Protein AF-A0A822G7X1-F1 (afdb_monomer_lite)

Structure (mmCIF, N/CA/C/O backbone):
data_AF-A0A822G7X1-F1
#
_entry.id   AF-A0A822G7X1-F1
#
loop_
_atom_site.group_PDB
_atom_site.id
_atom_site.type_symbol
_atom_site.label_atom_id
_atom_site.label_alt_id
_atom_site.label_comp_id
_atom_site.label_asym_id
_atom_site.label_entity_id
_atom_site.label_seq_id
_atom_site.pdbx_PDB_ins_code
_atom_site.Cartn_x
_atom_site.Cartn_y
_atom_site.Cartn_z
_atom_site.occupancy
_atom_site.B_iso_or_equiv
_atom_site.auth_seq_id
_atom_site.auth_comp_id
_atom_site.auth_asym_id
_atom_site.auth_atom_id
_atom_site.pdbx_PDB_model_num
ATOM 1 N N . ILE A 1 1 ? -17.607 19.062 -7.943 1.00 80.81 1 ILE A N 1
ATOM 2 C CA . ILE A 1 1 ? -16.569 18.485 -7.062 1.00 80.81 1 ILE A CA 1
ATOM 3 C C . ILE A 1 1 ? -15.278 18.465 -7.872 1.00 80.81 1 ILE A C 1
ATOM 5 O O . ILE A 1 1 ? -15.312 17.906 -8.967 1.00 80.81 1 ILE A O 1
ATOM 9 N N . PRO A 1 2 ? -14.227 19.183 -7.457 1.00 91.19 2 PRO A N 1
ATOM 10 C CA . PRO A 1 2 ? -12.943 19.213 -8.158 1.00 91.19 2 PRO A CA 1
ATOM 11 C C . PRO A 1 2 ? -12.249 17.839 -8.178 1.00 91.19 2 PRO A C 1
ATOM 13 O O . PRO A 1 2 ? -12.448 17.016 -7.293 1.00 91.19 2 PRO A O 1
ATOM 16 N N . LEU A 1 3 ? -11.418 17.587 -9.198 1.00 91.12 3 LEU A N 1
ATOM 17 C CA . LEU A 1 3 ? -10.687 16.319 -9.369 1.00 91.12 3 LEU A CA 1
ATOM 18 C C . LEU A 1 3 ? -9.734 16.030 -8.197 1.00 91.12 3 LEU A C 1
ATOM 20 O O . LEU A 1 3 ? -9.517 14.877 -7.834 1.00 91.12 3 LEU A O 1
ATOM 24 N N . GLN A 1 4 ? -9.196 17.08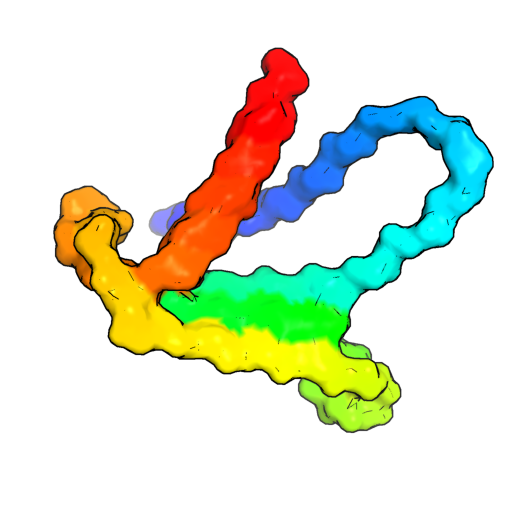8 -7.597 1.00 90.94 4 GLN A N 1
ATOM 25 C CA . GLN A 1 4 ? -8.275 17.039 -6.465 1.00 90.94 4 GLN A CA 1
ATOM 26 C C . GLN A 1 4 ? -8.912 16.429 -5.203 1.00 90.94 4 GLN A C 1
ATOM 28 O O . GLN A 1 4 ? -8.193 15.931 -4.339 1.00 90.94 4 GLN A O 1
ATOM 33 N N . ASP A 1 5 ? -10.247 16.388 -5.128 1.00 92.94 5 ASP A N 1
ATOM 34 C CA . ASP A 1 5 ? -10.971 15.708 -4.046 1.00 92.94 5 ASP A CA 1
ATOM 35 C C . ASP A 1 5 ? -10.968 14.175 -4.215 1.00 92.94 5 ASP A C 1
ATOM 37 O O . ASP A 1 5 ? -11.327 13.452 -3.290 1.00 92.94 5 ASP A O 1
ATOM 41 N N . PHE A 1 6 ? -10.553 13.667 -5.383 1.00 92.94 6 PHE A N 1
ATOM 42 C CA . PHE A 1 6 ? -10.509 12.235 -5.702 1.00 92.94 6 PHE A CA 1
ATOM 43 C C . PHE A 1 6 ? -9.086 11.701 -5.881 1.00 92.94 6 PHE A C 1
ATOM 45 O O . PHE A 1 6 ? -8.815 10.557 -5.520 1.00 92.94 6 PHE A O 1
ATOM 52 N N . ILE A 1 7 ? -8.176 12.497 -6.456 1.00 93.25 7 ILE A N 1
ATOM 53 C CA . ILE A 1 7 ? -6.806 12.063 -6.753 1.00 93.25 7 ILE A CA 1
ATOM 54 C C . ILE A 1 7 ? -5.792 13.182 -6.524 1.00 93.25 7 ILE A C 1
ATOM 56 O O . ILE A 1 7 ? -5.976 14.319 -6.954 1.00 93.25 7 ILE A O 1
ATOM 60 N N . ASN A 1 8 ? -4.686 12.826 -5.871 1.00 90.50 8 ASN A N 1
ATOM 61 C CA . ASN A 1 8 ? -3.566 13.715 -5.591 1.00 90.50 8 ASN A CA 1
ATOM 62 C C . ASN A 1 8 ? -2.250 13.019 -5.956 1.00 90.50 8 ASN A C 1
ATOM 64 O O . ASN A 1 8 ? -2.079 11.831 -5.684 1.00 90.50 8 ASN A O 1
ATOM 68 N N . PHE A 1 9 ? -1.321 13.766 -6.556 1.00 89.06 9 PHE A N 1
ATOM 69 C CA . PHE A 1 9 ? 0.002 13.276 -6.943 1.00 89.06 9 PHE A CA 1
ATOM 70 C C . PHE A 1 9 ? 1.066 13.912 -6.050 1.00 89.06 9 PHE A C 1
ATOM 72 O O . PHE A 1 9 ? 1.101 15.132 -5.895 1.00 89.06 9 PHE A O 1
ATOM 79 N N . PHE A 1 10 ? 1.944 13.086 -5.484 1.00 86.25 10 PHE A N 1
ATOM 80 C CA . PHE A 1 10 ? 3.007 13.513 -4.575 1.00 86.25 10 PHE A CA 1
ATOM 81 C C . PHE A 1 10 ? 4.363 12.985 -5.053 1.00 86.25 10 PHE A C 1
ATOM 83 O O . PHE A 1 10 ? 4.436 11.945 -5.704 1.00 86.25 10 PHE A O 1
ATOM 90 N N . GLY A 1 11 ? 5.436 13.692 -4.700 1.00 82.62 11 GLY A N 1
ATOM 91 C CA . GLY A 1 11 ? 6.818 13.263 -4.905 1.00 82.62 11 GLY A CA 1
ATOM 92 C C . GLY A 1 11 ? 7.624 13.445 -3.623 1.00 82.62 11 GLY A C 1
ATOM 93 O O . GLY A 1 11 ? 7.298 14.299 -2.799 1.00 82.62 11 GLY A O 1
ATOM 94 N N . MET A 1 12 ? 8.670 12.642 -3.449 1.00 77.31 12 MET A N 1
ATOM 95 C CA . MET A 1 12 ? 9.555 12.703 -2.285 1.00 77.31 12 MET A CA 1
ATOM 96 C C . MET A 1 12 ? 10.947 13.158 -2.712 1.00 77.31 12 MET A C 1
ATOM 98 O O . MET A 1 12 ? 11.429 12.779 -3.779 1.00 77.31 12 MET A O 1
ATOM 102 N N . ARG A 1 13 ? 11.603 13.968 -1.880 1.00 73.69 13 ARG A N 1
ATOM 103 C CA . ARG A 1 13 ? 12.971 14.436 -2.114 1.00 73.69 13 ARG A CA 1
ATOM 104 C C . ARG A 1 13 ? 13.725 14.463 -0.792 1.00 73.69 13 ARG A C 1
ATOM 106 O O . ARG A 1 13 ? 13.355 15.223 0.095 1.00 73.69 13 ARG A O 1
ATOM 113 N N . ASN A 1 14 ? 14.809 13.699 -0.715 1.00 69.00 14 ASN A N 1
ATOM 114 C CA . ASN A 1 14 ? 15.801 13.819 0.349 1.00 69.00 14 ASN A CA 1
ATOM 115 C C . ASN A 1 14 ? 17.041 14.544 -0.188 1.00 69.00 14 ASN A C 1
ATOM 117 O O . ASN A 1 14 ? 17.271 14.597 -1.399 1.00 69.00 14 ASN A O 1
ATOM 121 N N . HIS A 1 15 ? 17.822 15.128 0.712 1.00 72.25 15 HIS A N 1
ATOM 122 C CA . HIS A 1 15 ? 19.126 15.708 0.417 1.00 72.25 15 HIS A CA 1
ATOM 123 C C . HIS A 1 15 ? 20.129 15.114 1.400 1.00 72.25 15 HIS A C 1
ATOM 125 O O . HIS A 1 15 ? 19.819 14.987 2.581 1.00 72.25 15 HIS A O 1
ATOM 131 N N . ASP A 1 16 ? 21.300 14.731 0.907 1.00 69.31 16 ASP A N 1
ATOM 132 C CA . ASP A 1 16 ? 22.396 14.238 1.735 1.00 69.31 16 ASP A CA 1
ATOM 133 C C . ASP A 1 16 ? 23.733 14.548 1.045 1.00 69.31 16 ASP A C 1
ATOM 135 O O . ASP A 1 16 ? 23.764 14.912 -0.138 1.00 69.31 16 ASP A O 1
ATOM 139 N N . ILE A 1 17 ? 24.835 14.432 1.780 1.00 76.75 17 ILE A N 1
ATOM 140 C CA . ILE A 1 17 ? 26.190 14.592 1.255 1.00 76.75 17 ILE A CA 1
ATOM 141 C C . ILE A 1 17 ? 26.673 13.225 0.766 1.00 76.75 17 ILE A C 1
ATOM 143 O O . ILE A 1 17 ? 26.817 12.282 1.538 1.00 76.75 17 ILE A O 1
ATOM 147 N N . LEU A 1 18 ? 26.937 13.121 -0.536 1.00 72.50 18 LEU A N 1
ATOM 148 C CA .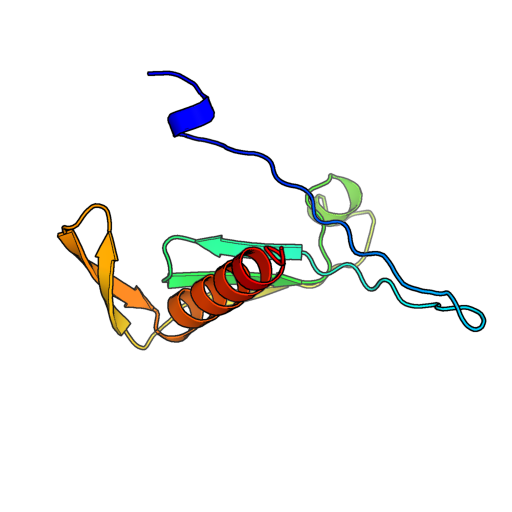 LEU A 1 18 ? 27.362 11.877 -1.171 1.00 72.50 18 LEU A CA 1
ATOM 149 C C . LEU A 1 18 ? 28.825 11.549 -0.805 1.00 72.50 18 LEU A C 1
ATOM 151 O O . LEU A 1 18 ? 29.742 12.215 -1.284 1.00 72.50 18 LEU A O 1
ATOM 155 N N . MET A 1 19 ? 29.048 10.512 0.007 1.00 53.03 19 MET A N 1
ATOM 156 C CA . MET A 1 19 ? 30.331 9.796 0.072 1.00 53.03 19 MET A CA 1
ATOM 157 C C . MET A 1 19 ? 30.252 8.581 -0.859 1.00 53.03 19 MET A C 1
ATOM 159 O O . MET A 1 19 ? 29.318 7.803 -0.728 1.00 53.03 19 MET A O 1
ATOM 163 N N . ASP A 1 20 ? 31.194 8.496 -1.806 1.00 52.69 20 ASP A N 1
ATOM 164 C CA . ASP A 1 20 ? 31.410 7.483 -2.859 1.00 52.69 20 ASP A CA 1
ATOM 165 C C . ASP A 1 20 ? 30.293 6.468 -3.204 1.00 52.69 20 ASP A C 1
ATOM 167 O O . ASP A 1 20 ? 29.859 5.650 -2.401 1.00 52.69 20 ASP A O 1
ATOM 171 N N . SER A 1 21 ? 29.923 6.509 -4.493 1.00 54.62 21 SER A N 1
ATOM 172 C CA . SER A 1 21 ? 29.116 5.568 -5.290 1.00 54.62 21 SER A CA 1
ATOM 173 C C . SER A 1 21 ? 28.051 4.758 -4.541 1.00 54.62 21 SER A C 1
ATOM 175 O O . SER A 1 21 ? 28.256 3.597 -4.180 1.00 54.62 21 SER A O 1
ATOM 177 N N . LEU A 1 22 ? 26.860 5.343 -4.411 1.00 53.47 22 LEU A N 1
ATOM 178 C CA . LEU A 1 22 ? 25.667 4.594 -4.040 1.00 53.47 22 LEU A CA 1
ATOM 179 C C . LEU A 1 22 ? 25.054 3.943 -5.294 1.00 53.47 22 LEU A C 1
ATOM 181 O O . LEU A 1 22 ? 24.206 4.534 -5.960 1.00 53.47 22 LEU A O 1
ATOM 185 N N . ASP A 1 23 ? 25.469 2.719 -5.610 1.00 55.88 23 ASP A N 1
ATOM 186 C CA . ASP A 1 23 ? 24.595 1.798 -6.339 1.00 55.88 23 ASP A CA 1
ATOM 187 C C . ASP A 1 23 ? 23.559 1.283 -5.338 1.00 55.88 23 ASP A C 1
ATOM 189 O O . ASP A 1 23 ? 23.947 0.805 -4.274 1.00 55.88 23 ASP A O 1
ATOM 193 N N . ASN A 1 24 ? 22.265 1.442 -5.643 1.00 48.72 24 ASN A N 1
ATOM 194 C CA . ASN A 1 24 ? 21.151 0.540 -5.293 1.00 48.72 24 ASN A CA 1
ATOM 195 C C . ASN A 1 24 ? 19.814 1.300 -5.309 1.00 48.72 24 ASN A C 1
ATOM 197 O O . ASN A 1 24 ? 19.314 1.730 -4.270 1.00 48.72 24 ASN A O 1
ATOM 201 N N . LEU A 1 25 ? 19.183 1.402 -6.482 1.00 48.47 25 LEU A N 1
ATOM 202 C CA . LEU A 1 25 ? 17.733 1.594 -6.552 1.00 48.47 25 LEU A CA 1
ATOM 203 C C . LEU A 1 25 ? 17.098 0.303 -7.072 1.00 48.47 25 LEU A C 1
ATOM 205 O O . LEU A 1 25 ? 16.908 0.114 -8.270 1.00 48.47 25 LEU A O 1
ATOM 209 N N . ASN A 1 26 ? 16.759 -0.592 -6.147 1.00 55.28 26 ASN A N 1
ATOM 210 C CA . ASN A 1 26 ? 15.785 -1.635 -6.439 1.00 55.28 26 ASN A CA 1
ATOM 211 C C . ASN A 1 26 ? 14.401 -0.987 -6.332 1.00 55.28 26 ASN A C 1
ATOM 213 O O . ASN A 1 26 ? 13.918 -0.719 -5.232 1.00 55.28 26 ASN A O 1
ATOM 217 N N . ASN A 1 27 ? 13.793 -0.674 -7.477 1.00 66.38 27 ASN A N 1
ATOM 218 C CA . ASN A 1 27 ? 12.431 -0.150 -7.534 1.00 66.38 27 ASN A CA 1
ATOM 219 C C . ASN A 1 27 ? 11.450 -1.244 -7.092 1.00 66.38 27 ASN A C 1
ATOM 221 O O . ASN A 1 27 ? 11.368 -2.292 -7.727 1.00 66.38 27 ASN A O 1
ATOM 225 N N . ILE A 1 28 ? 10.712 -0.997 -6.008 1.00 79.00 28 ILE A N 1
ATOM 226 C CA . ILE A 1 28 ? 9.605 -1.848 -5.559 1.00 79.00 28 ILE A CA 1
ATOM 227 C C . ILE A 1 28 ? 8.323 -1.033 -5.690 1.00 79.00 28 ILE A C 1
ATOM 229 O O . ILE A 1 28 ? 8.184 0.021 -5.065 1.00 79.00 28 ILE A O 1
ATOM 233 N N . CYS A 1 29 ? 7.373 -1.526 -6.478 1.00 87.94 29 CYS A N 1
ATOM 234 C CA . CYS A 1 29 ? 6.042 -0.947 -6.565 1.00 87.94 29 CYS A CA 1
ATOM 235 C C . CYS A 1 29 ? 5.162 -1.519 -5.450 1.00 87.94 29 CYS A C 1
ATOM 237 O O . CYS A 1 29 ? 5.203 -2.716 -5.162 1.00 87.94 29 CYS A O 1
ATOM 239 N N . SER A 1 30 ? 4.400 -0.659 -4.778 1.00 91.38 30 SER A N 1
ATOM 240 C CA . SER A 1 30 ? 3.592 -1.019 -3.611 1.00 91.38 30 SER A CA 1
ATOM 241 C C . SER A 1 30 ? 2.222 -0.353 -3.676 1.00 91.38 30 SER A C 1
ATOM 243 O O . SER A 1 30 ? 2.130 0.861 -3.853 1.00 91.38 30 SER A O 1
ATOM 245 N N . PHE A 1 31 ? 1.167 -1.139 -3.479 1.00 94.44 31 PHE A N 1
ATOM 246 C CA . PHE A 1 31 ? -0.225 -0.703 -3.465 1.00 94.44 31 PHE A CA 1
ATOM 247 C C . PHE A 1 31 ? -0.912 -1.155 -2.185 1.00 94.44 31 PHE A C 1
ATOM 249 O O . PHE A 1 31 ? -0.751 -2.296 -1.754 1.00 94.44 31 PHE A O 1
ATOM 256 N N . ASN A 1 32 ? -1.731 -0.274 -1.621 1.00 94.25 32 ASN A N 1
ATOM 257 C CA . ASN A 1 32 ? -2.649 -0.580 -0.532 1.00 94.25 32 ASN A CA 1
ATOM 258 C C . ASN A 1 32 ? -4.074 -0.272 -0.997 1.00 94.25 32 ASN A C 1
ATOM 260 O O . ASN A 1 32 ? -4.324 0.788 -1.572 1.00 94.25 32 ASN A O 1
ATOM 264 N N . ILE A 1 33 ? -4.990 -1.207 -0.766 1.00 95.00 33 ILE A N 1
ATOM 265 C CA . ILE A 1 33 ? -6.377 -1.146 -1.210 1.00 95.00 33 ILE A CA 1
ATOM 266 C C . ILE A 1 33 ? -7.267 -1.300 0.026 1.00 95.00 33 ILE A C 1
ATOM 268 O O . ILE A 1 33 ? -7.320 -2.364 0.651 1.00 95.00 33 ILE A O 1
ATOM 272 N N . ASN A 1 34 ? -7.982 -0.223 0.361 1.00 93.19 34 ASN A N 1
ATOM 273 C CA . ASN A 1 34 ? -8.983 -0.157 1.433 1.00 93.19 34 ASN A CA 1
ATOM 274 C C . ASN A 1 34 ? -8.504 -0.649 2.812 1.00 93.19 34 ASN A C 1
ATOM 276 O O . ASN A 1 34 ? -9.314 -1.159 3.583 1.00 93.19 34 ASN A O 1
ATOM 280 N N . ASP A 1 35 ? -7.207 -0.539 3.123 1.00 96.31 35 ASP A N 1
ATOM 281 C CA . ASP A 1 35 ? -6.616 -1.087 4.350 1.00 96.31 35 ASP A CA 1
ATOM 282 C C . ASP A 1 35 ? -6.912 -2.593 4.556 1.00 96.31 35 ASP A C 1
ATOM 284 O O . ASP A 1 35 ? -6.9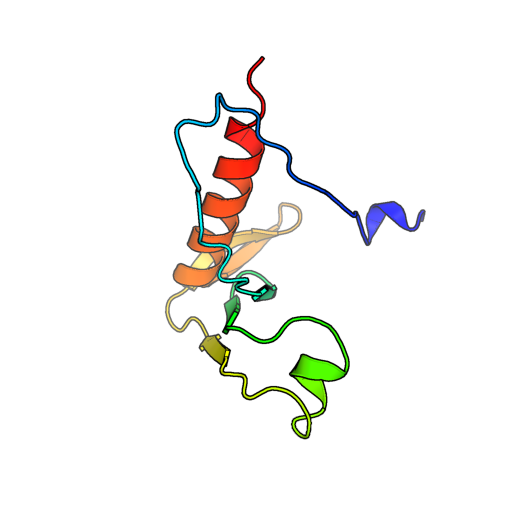36 -3.050 5.690 1.00 96.31 35 ASP A O 1
ATOM 288 N N . ARG A 1 36 ? -7.142 -3.388 3.497 1.00 96.50 36 ARG A N 1
ATOM 289 C CA . ARG A 1 36 ? -7.451 -4.839 3.596 1.00 96.50 36 ARG A CA 1
ATOM 290 C C . ARG A 1 36 ? -6.678 -5.724 2.623 1.00 96.50 36 ARG A C 1
ATOM 292 O O . ARG A 1 36 ? -6.525 -6.920 2.864 1.00 96.50 36 ARG A O 1
ATOM 299 N N . MET A 1 37 ? -6.229 -5.147 1.514 1.00 97.19 37 MET A N 1
ATOM 300 C CA . MET A 1 37 ? -5.418 -5.835 0.522 1.00 97.19 37 MET A CA 1
ATOM 301 C C . MET A 1 37 ? -4.193 -4.993 0.190 1.00 97.19 37 MET A C 1
ATOM 303 O O . MET A 1 37 ? -4.256 -3.766 0.108 1.00 97.19 37 MET A O 1
ATOM 307 N N . ALA A 1 38 ? -3.081 -5.672 -0.030 1.00 96.25 38 ALA A N 1
ATOM 308 C CA . ALA A 1 38 ? -1.811 -5.078 -0.384 1.00 96.25 38 ALA A CA 1
ATOM 309 C C . ALA A 1 38 ? -1.195 -5.831 -1.565 1.00 96.25 38 ALA A C 1
ATOM 311 O O . ALA A 1 38 ? -1.294 -7.054 -1.649 1.00 96.25 38 ALA A O 1
ATOM 312 N N . ILE A 1 39 ? -0.543 -5.102 -2.466 1.00 95.81 39 ILE A N 1
ATOM 313 C CA . ILE A 1 39 ? 0.266 -5.677 -3.543 1.00 95.81 39 ILE A CA 1
ATOM 314 C C . ILE A 1 39 ? 1.655 -5.068 -3.439 1.00 95.81 39 ILE A C 1
ATOM 316 O O . ILE A 1 39 ? 1.781 -3.848 -3.358 1.00 95.81 39 ILE A O 1
ATOM 320 N N . CYS A 1 40 ? 2.698 -5.888 -3.447 1.00 94.50 40 CYS A N 1
ATOM 321 C CA . CYS A 1 40 ? 4.071 -5.402 -3.539 1.00 94.50 40 CYS A CA 1
ATOM 322 C C . CYS A 1 40 ? 4.906 -6.294 -4.454 1.00 94.50 40 CYS A C 1
ATOM 324 O O . CYS A 1 40 ? 4.684 -7.504 -4.530 1.00 94.50 40 CYS A O 1
ATOM 326 N N . GLY A 1 41 ? 5.857 -5.698 -5.163 1.00 94.06 41 GLY A N 1
ATOM 327 C CA . GLY A 1 41 ? 6.693 -6.435 -6.100 1.00 94.06 41 GLY A CA 1
ATOM 328 C C . GLY A 1 41 ? 7.593 -5.539 -6.931 1.00 94.06 41 GLY A C 1
ATOM 329 O O . GLY A 1 41 ? 7.687 -4.336 -6.690 1.00 94.06 41 GLY A O 1
ATOM 330 N N . SER A 1 42 ? 8.253 -6.135 -7.914 1.00 93.25 42 SER A N 1
ATOM 331 C CA . SER A 1 42 ? 9.163 -5.424 -8.817 1.00 93.25 42 SER A CA 1
ATOM 332 C C . SER A 1 42 ? 8.438 -4.732 -9.984 1.00 93.25 42 SER A C 1
ATOM 334 O O . SER A 1 42 ? 8.968 -3.777 -10.549 1.00 93.25 42 SER A O 1
ATOM 336 N N . ALA A 1 43 ? 7.196 -5.139 -10.289 1.00 92.44 43 ALA A N 1
ATOM 337 C CA . ALA A 1 43 ? 6.434 -4.619 -11.423 1.00 92.44 43 ALA A CA 1
ATOM 338 C C . ALA A 1 43 ? 6.024 -3.151 -11.246 1.00 92.44 43 ALA A C 1
ATOM 340 O O . ALA A 1 43 ? 5.201 -2.823 -10.391 1.00 92.44 43 ALA A O 1
ATOM 341 N N . ASN A 1 44 ? 6.527 -2.271 -12.109 1.00 92.00 44 ASN A N 1
ATOM 342 C CA . ASN A 1 44 ? 6.092 -0.877 -12.178 1.00 92.00 44 ASN A CA 1
ATOM 343 C C . ASN A 1 44 ? 4.762 -0.732 -12.945 1.00 92.00 44 ASN A C 1
ATOM 345 O O . ASN A 1 44 ? 4.375 -1.604 -13.719 1.00 92.00 44 ASN A O 1
ATOM 349 N N . ILE A 1 45 ? 4.067 0.404 -12.794 1.00 92.62 45 ILE A N 1
ATOM 350 C CA . ILE A 1 45 ? 2.862 0.705 -13.592 1.00 92.62 45 ILE A CA 1
ATOM 351 C C . ILE A 1 45 ? 3.276 1.168 -14.989 1.00 92.62 45 ILE A C 1
ATOM 353 O O . ILE A 1 45 ? 3.354 2.366 -15.264 1.00 92.62 45 ILE A O 1
ATOM 357 N N . ASN A 1 46 ? 3.596 0.222 -15.863 1.00 91.81 46 ASN A N 1
ATOM 358 C CA . ASN A 1 46 ? 3.853 0.467 -17.277 1.00 91.81 46 ASN A CA 1
ATOM 359 C C . ASN A 1 46 ? 3.736 -0.835 -18.083 1.00 91.81 46 ASN A C 1
ATOM 361 O O . ASN A 1 46 ? 3.759 -1.935 -17.530 1.00 91.81 46 ASN A O 1
ATOM 365 N N . ASP A 1 47 ? 3.665 -0.702 -19.404 1.00 94.75 47 ASP A N 1
ATOM 366 C CA . ASP A 1 47 ? 3.539 -1.837 -20.325 1.00 94.75 47 ASP A CA 1
ATOM 367 C C . ASP A 1 47 ? 4.711 -2.824 -20.221 1.00 94.75 47 ASP A C 1
ATOM 369 O O . ASP A 1 47 ? 4.532 -4.031 -20.377 1.00 94.75 47 ASP A O 1
ATOM 373 N N . ARG A 1 48 ? 5.911 -2.324 -19.906 1.00 91.81 48 ARG A N 1
ATOM 374 C CA . ARG A 1 48 ? 7.129 -3.133 -19.802 1.00 91.81 48 ARG A CA 1
ATOM 375 C C . ARG A 1 48 ? 7.061 -4.142 -18.648 1.00 91.81 48 ARG A C 1
ATOM 377 O O . ARG A 1 48 ? 7.516 -5.269 -18.810 1.00 91.81 48 ARG A O 1
ATOM 384 N N . SER A 1 49 ? 6.464 -3.766 -17.522 1.00 92.19 49 SER A N 1
ATOM 385 C CA . SER A 1 49 ? 6.285 -4.652 -16.368 1.00 92.19 49 SER A CA 1
ATOM 386 C C . SER A 1 49 ? 4.952 -5.420 -16.404 1.00 92.19 49 SER A C 1
ATOM 388 O O . SER A 1 49 ? 4.871 -6.521 -15.866 1.00 92.19 49 SER A O 1
ATOM 390 N N . LEU A 1 50 ? 3.893 -4.872 -17.020 1.00 92.25 50 LEU A N 1
ATOM 391 C CA . LEU A 1 50 ? 2.526 -5.415 -16.901 1.00 92.25 50 LEU A CA 1
ATOM 392 C C . LEU A 1 50 ? 2.059 -6.305 -18.064 1.00 92.25 50 LEU A C 1
ATOM 394 O O . LEU A 1 50 ? 1.141 -7.101 -17.867 1.00 92.25 50 LEU A O 1
ATOM 398 N N . LEU A 1 51 ? 2.657 -6.212 -19.259 1.00 93.69 51 LEU A N 1
ATOM 399 C CA . LEU A 1 51 ? 2.259 -7.054 -20.402 1.00 93.69 51 LEU A CA 1
ATOM 400 C C . LEU A 1 51 ? 2.794 -8.494 -20.317 1.00 93.69 51 LEU A C 1
ATOM 402 O O . LEU A 1 51 ? 2.296 -9.376 -21.016 1.00 93.69 51 LEU A O 1
ATOM 406 N N . GLY A 1 52 ? 3.806 -8.741 -19.479 1.00 88.94 52 GLY A N 1
ATOM 407 C CA . GLY A 1 52 ? 4.375 -10.074 -19.236 1.00 88.94 52 GLY A CA 1
ATOM 408 C C . GLY A 1 52 ? 5.245 -10.642 -20.366 1.00 88.94 52 GLY A C 1
ATOM 409 O O . GLY A 1 52 ? 5.717 -11.770 -20.262 1.00 88.94 52 GLY A O 1
ATOM 410 N N . ASN A 1 53 ? 5.477 -9.887 -21.441 1.00 90.50 53 ASN A N 1
ATOM 411 C CA . ASN A 1 53 ? 6.317 -10.269 -22.586 1.00 90.50 53 ASN A CA 1
ATOM 412 C C . ASN A 1 53 ? 7.637 -9.475 -22.673 1.00 90.50 53 ASN A C 1
ATOM 414 O O . ASN A 1 53 ? 8.340 -9.571 -23.680 1.00 90.50 53 ASN A O 1
ATOM 418 N N . HIS A 1 54 ? 7.951 -8.680 -21.650 1.00 87.00 54 HIS A N 1
ATOM 419 C CA . HIS A 1 54 ? 9.107 -7.787 -21.615 1.00 87.00 54 HIS A CA 1
ATOM 420 C C . HIS A 1 54 ? 10.026 -8.110 -20.427 1.00 87.00 54 HIS A C 1
ATOM 422 O O . HIS A 1 54 ? 10.951 -8.905 -20.593 1.00 87.00 54 HIS A O 1
ATOM 428 N N . ASP A 1 55 ? 9.790 -7.520 -19.251 1.00 87.38 55 ASP A N 1
ATOM 429 C CA . ASP A 1 55 ? 10.600 -7.779 -18.055 1.00 87.38 55 ASP A CA 1
ATOM 430 C C . ASP A 1 55 ? 10.021 -8.940 -17.225 1.00 87.38 55 ASP A C 1
ATOM 432 O O . ASP A 1 55 ? 8.809 -9.160 -17.178 1.00 87.38 55 ASP A O 1
ATOM 436 N N . ASN A 1 56 ? 10.903 -9.690 -16.556 1.00 88.19 56 ASN A N 1
ATOM 437 C CA . ASN A 1 56 ? 10.506 -10.735 -15.613 1.00 88.19 56 ASN A CA 1
ATOM 438 C C . ASN A 1 56 ? 10.211 -10.095 -14.257 1.00 88.19 56 ASN A C 1
ATOM 440 O O . ASN A 1 56 ? 11.136 -9.724 -13.535 1.00 88.19 56 ASN A O 1
ATOM 444 N N . GLU A 1 57 ? 8.933 -9.996 -13.914 1.00 92.81 57 GLU A N 1
ATOM 4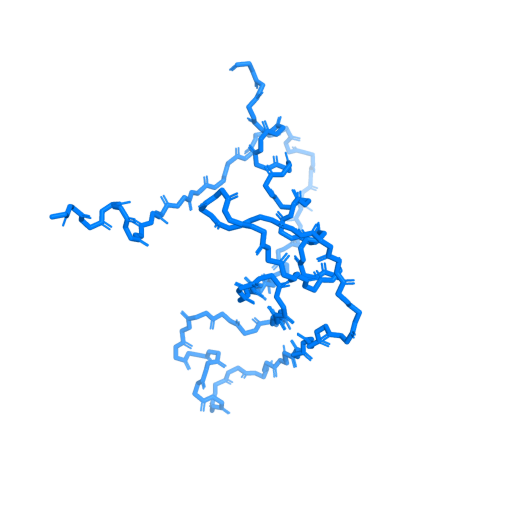45 C CA . GLU A 1 57 ? 8.479 -9.387 -12.669 1.00 92.81 57 GLU A CA 1
ATOM 446 C C . GLU A 1 57 ? 7.891 -10.424 -11.714 1.00 92.81 57 GLU A C 1
ATOM 448 O O . GLU A 1 57 ? 7.353 -11.452 -12.131 1.00 92.81 57 GLU A O 1
ATOM 453 N N . PHE A 1 58 ? 7.931 -10.127 -10.418 1.00 90.81 58 PHE A N 1
ATOM 454 C CA . PHE A 1 58 ? 7.174 -10.875 -9.420 1.00 90.81 58 PHE A CA 1
ATOM 455 C C . PHE A 1 58 ? 6.428 -9.918 -8.493 1.00 90.81 58 PHE A C 1
ATOM 457 O O . PHE A 1 58 ? 6.943 -8.864 -8.116 1.00 90.81 58 PHE A O 1
ATOM 464 N N . CYS A 1 59 ? 5.220 -10.315 -8.094 1.00 93.44 59 CYS A N 1
ATOM 465 C CA . CYS A 1 59 ? 4.402 -9.590 -7.130 1.00 93.44 59 CYS A CA 1
ATOM 466 C C . CYS A 1 59 ? 3.773 -10.562 -6.135 1.00 93.44 59 CYS A C 1
ATOM 468 O O . CYS A 1 59 ? 3.445 -11.699 -6.477 1.00 93.44 59 CYS A O 1
ATOM 470 N N . ILE A 1 60 ? 3.563 -10.087 -4.913 1.00 95.19 60 ILE A N 1
ATOM 471 C CA . ILE A 1 60 ? 2.813 -10.785 -3.873 1.00 95.19 60 ILE A CA 1
ATOM 472 C C . ILE A 1 60 ? 1.525 -10.008 -3.623 1.00 95.19 60 ILE A C 1
ATOM 474 O O . ILE A 1 60 ? 1.542 -8.781 -3.522 1.00 95.19 60 ILE A O 1
ATOM 478 N N . VAL A 1 61 ? 0.416 -10.739 -3.503 1.00 96.38 61 VAL A N 1
ATOM 479 C CA . VAL A 1 61 ? -0.871 -10.208 -3.049 1.00 96.38 61 VAL A CA 1
ATOM 480 C C . VAL A 1 61 ? -1.093 -10.663 -1.615 1.00 96.38 61 VAL A C 1
ATOM 482 O O . VAL A 1 61 ? -1.072 -11.859 -1.323 1.00 96.38 61 VAL A O 1
ATOM 485 N N . ILE A 1 62 ? -1.308 -9.706 -0.724 1.00 96.25 62 ILE A N 1
ATOM 486 C CA . ILE A 1 62 ? -1.578 -9.928 0.692 1.00 96.25 62 ILE A CA 1
ATOM 487 C C . ILE A 1 62 ? -3.038 -9.566 0.933 1.00 96.25 62 ILE A C 1
ATOM 489 O O . ILE A 1 62 ? -3.442 -8.436 0.671 1.00 96.25 62 ILE A O 1
ATOM 493 N N . ASN A 1 63 ? -3.812 -10.522 1.440 1.00 97.50 63 ASN A N 1
ATOM 494 C CA . ASN A 1 63 ? -5.172 -10.303 1.920 1.00 97.50 63 ASN A CA 1
ATOM 495 C C . ASN A 1 63 ? -5.169 -10.461 3.434 1.00 97.50 63 ASN A C 1
ATOM 497 O O . ASN A 1 63 ? -4.780 -11.519 3.934 1.00 97.50 63 ASN A O 1
ATOM 501 N N . ASP A 1 64 ? -5.586 -9.425 4.154 1.00 96.94 64 ASP A N 1
ATOM 502 C CA . ASP A 1 64 ? -5.692 -9.513 5.603 1.00 96.94 64 ASP A CA 1
ATOM 503 C C . ASP A 1 64 ? -6.804 -10.482 6.010 1.00 96.94 64 ASP A C 1
ATOM 505 O O . ASP A 1 64 ? -7.934 -10.408 5.526 1.00 96.94 64 ASP A O 1
ATOM 509 N N . LEU A 1 65 ? -6.463 -11.383 6.929 1.00 96.62 65 LEU A N 1
ATOM 510 C CA . LEU A 1 65 ? -7.411 -12.281 7.593 1.00 96.62 65 LEU A CA 1
ATOM 511 C C . LEU A 1 65 ? -7.742 -11.805 9.011 1.00 96.62 65 LEU A C 1
ATOM 513 O O . LEU A 1 65 ? -8.795 -12.141 9.545 1.00 96.62 65 LEU A O 1
ATOM 517 N N . GLU A 1 66 ? -6.839 -11.033 9.621 1.00 97.56 66 GLU A N 1
ATOM 518 C CA . GLU A 1 66 ? -7.052 -10.395 10.916 1.00 97.56 66 GLU A CA 1
ATOM 519 C C . GLU A 1 66 ? -7.513 -8.953 10.711 1.00 97.56 66 GLU A C 1
ATOM 521 O O . GLU A 1 66 ? -6.832 -8.159 10.057 1.00 97.56 66 GLU A O 1
ATOM 526 N N . GLU A 1 67 ? -8.644 -8.605 11.320 1.00 97.44 67 GLU A N 1
ATOM 527 C CA . GLU A 1 67 ? -9.194 -7.254 11.289 1.00 97.44 67 GLU A CA 1
ATOM 528 C C . GLU A 1 67 ? -9.069 -6.557 12.655 1.00 97.44 67 GLU A C 1
ATOM 530 O O . GLU A 1 67 ? -9.079 -7.189 13.714 1.00 97.44 67 GLU A O 1
ATOM 535 N N . GLU A 1 68 ? -8.972 -5.230 12.629 1.00 97.25 68 GLU A N 1
ATOM 536 C CA . GLU A 1 68 ? -9.011 -4.347 13.792 1.00 97.25 68 GLU A CA 1
ATOM 537 C C . GLU A 1 68 ? -10.016 -3.203 13.582 1.00 97.25 68 GLU A C 1
ATOM 539 O O . GLU A 1 68 ? -10.417 -2.891 12.457 1.00 97.25 68 GLU A O 1
ATOM 544 N N . ASN A 1 69 ? -10.431 -2.560 14.678 1.00 97.62 69 ASN A N 1
ATOM 545 C CA . ASN A 1 69 ? -11.311 -1.394 14.611 1.00 97.62 69 ASN A CA 1
ATOM 546 C C . ASN A 1 69 ? -10.564 -0.196 14.010 1.00 97.62 69 ASN A C 1
ATOM 548 O O . ASN A 1 69 ? -9.545 0.246 14.541 1.00 97.62 69 ASN A O 1
ATOM 552 N N . GLY A 1 70 ? -11.118 0.367 12.942 1.00 94.56 70 GLY A N 1
ATOM 553 C CA . GLY A 1 70 ? -10.656 1.580 12.282 1.00 94.56 70 GLY A CA 1
ATOM 554 C C . GLY A 1 70 ? -11.786 2.589 12.084 1.00 94.56 70 GLY A C 1
ATOM 555 O O . GLY A 1 70 ? -12.904 2.423 12.579 1.00 94.56 70 GLY A O 1
ATOM 556 N N . ARG A 1 71 ? -11.482 3.664 11.354 1.00 94.19 71 ARG A N 1
ATOM 557 C CA . ARG A 1 71 ? -12.461 4.674 10.940 1.00 94.19 71 ARG A CA 1
ATOM 558 C C . ARG A 1 71 ? -12.242 5.066 9.488 1.00 94.19 71 ARG A C 1
ATOM 560 O O . ARG A 1 71 ? -11.098 5.258 9.077 1.00 94.19 71 ARG A O 1
ATOM 567 N N . PHE A 1 72 ? -13.326 5.238 8.745 1.00 92.75 72 PHE A N 1
ATOM 568 C CA . PHE A 1 72 ? -13.316 5.768 7.388 1.00 92.75 72 PHE A CA 1
ATOM 569 C C . PHE A 1 72 ? -14.409 6.822 7.269 1.00 92.75 72 PHE A C 1
ATOM 571 O O . PHE A 1 72 ? -15.573 6.522 7.502 1.00 92.75 72 PHE A O 1
ATOM 578 N N . ASN A 1 73 ? -14.023 8.056 6.934 1.00 91.94 73 ASN A N 1
ATOM 579 C CA . ASN A 1 73 ? -14.934 9.203 6.935 1.00 91.94 73 ASN A CA 1
ATOM 580 C C . ASN A 1 73 ? -15.711 9.334 8.263 1.00 91.94 73 ASN A C 1
ATOM 582 O O . ASN A 1 73 ? -16.933 9.389 8.273 1.00 91.94 73 ASN A O 1
ATOM 586 N N . GLU A 1 74 ? -14.976 9.297 9.381 1.00 93.25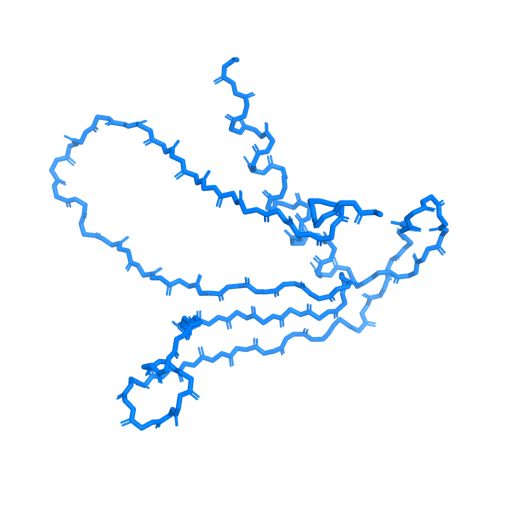 74 GLU A N 1
ATOM 587 C CA . GLU A 1 74 ? -15.484 9.317 10.768 1.00 93.25 74 GLU A CA 1
ATOM 588 C C . GLU A 1 74 ? -16.303 8.091 11.210 1.00 93.25 74 GLU A C 1
ATOM 590 O O . GLU A 1 74 ? -16.367 7.815 12.414 1.00 93.25 74 GLU A O 1
ATOM 595 N N . GLU A 1 75 ? -16.807 7.292 10.273 1.00 95.88 75 GLU A N 1
ATOM 596 C CA . GLU A 1 75 ? -17.585 6.086 10.542 1.00 95.88 75 GLU A CA 1
ATOM 597 C C . GLU A 1 75 ? -16.703 4.907 10.989 1.00 95.88 75 GLU A C 1
ATOM 599 O O . GLU A 1 75 ? -15.631 4.683 10.411 1.00 95.88 75 GLU A O 1
ATOM 604 N N . PRO A 1 76 ? -17.120 4.122 12.003 1.00 96.69 76 PRO A N 1
ATOM 605 C CA . PRO A 1 76 ? -16.427 2.901 12.402 1.00 96.69 76 PRO A CA 1
ATOM 606 C C . PRO A 1 76 ? -16.407 1.867 11.272 1.00 96.69 76 PRO A C 1
ATOM 608 O O . PRO A 1 76 ? -17.446 1.522 10.712 1.00 96.69 76 PRO A O 1
ATOM 611 N N . VAL A 1 77 ? -15.229 1.322 10.973 1.00 96.69 77 VAL A N 1
ATOM 612 C CA . VAL A 1 77 ? -15.049 0.259 9.973 1.00 96.69 77 VAL A CA 1
ATOM 613 C C . VAL A 1 77 ? -14.065 -0.788 10.478 1.00 96.69 77 VAL A C 1
ATOM 615 O O . VAL A 1 77 ? -13.205 -0.490 11.303 1.00 96.69 77 VAL A O 1
ATOM 618 N N . LEU A 1 78 ? -14.159 -2.010 9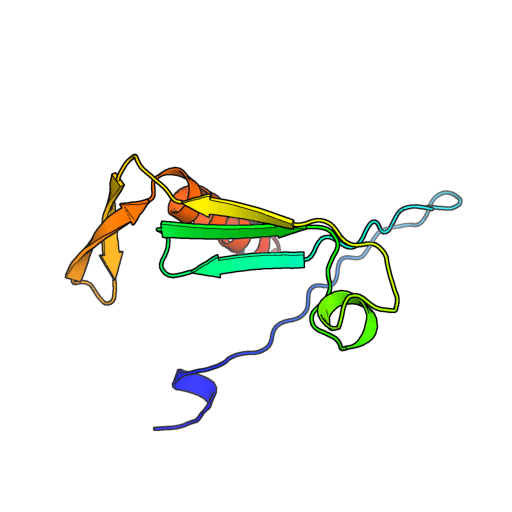.960 1.00 97.19 78 LEU A N 1
ATOM 619 C CA . LEU A 1 78 ? -13.127 -3.024 10.164 1.00 97.19 78 LEU A CA 1
ATOM 620 C C . LEU A 1 78 ? -12.050 -2.873 9.090 1.00 97.19 78 LEU A C 1
ATOM 622 O O . LEU A 1 78 ? -12.358 -2.820 7.894 1.00 97.19 78 LEU A O 1
ATOM 626 N N . VAL A 1 79 ? -10.795 -2.805 9.512 1.00 97.62 79 VAL A N 1
ATOM 627 C CA . VAL A 1 79 ? -9.631 -2.712 8.625 1.00 97.62 79 VAL A CA 1
ATOM 628 C C . VAL A 1 79 ? -8.709 -3.894 8.863 1.00 97.62 79 VAL A C 1
ATOM 630 O O . VAL A 1 79 ? -8.629 -4.402 9.976 1.00 97.62 79 VAL A O 1
ATOM 633 N N . GLY A 1 80 ? -8.005 -4.329 7.829 1.00 98.00 80 GLY A N 1
ATOM 634 C CA . GLY A 1 80 ? -6.975 -5.347 7.932 1.00 98.00 80 GLY A CA 1
ATOM 635 C C . GLY A 1 80 ? -5.798 -4.852 8.764 1.00 98.00 80 GLY A C 1
ATOM 636 O O . GLY A 1 80 ? -5.307 -3.735 8.581 1.00 98.00 80 GLY A O 1
ATOM 637 N N . LYS A 1 81 ? -5.353 -5.675 9.708 1.00 97.31 81 LYS A N 1
ATOM 638 C CA . LYS A 1 81 ? -4.330 -5.304 10.690 1.00 97.31 81 LYS A CA 1
ATOM 639 C C . LYS A 1 81 ? -2.966 -5.048 10.049 1.00 97.31 81 LYS A C 1
ATOM 641 O O . LYS A 1 81 ? -2.257 -4.127 10.464 1.00 97.31 81 LYS A O 1
ATOM 646 N N . PHE A 1 82 ? -2.576 -5.836 9.045 1.00 96.75 82 PHE A N 1
ATOM 647 C CA . PHE A 1 82 ? -1.320 -5.615 8.331 1.00 96.75 82 PHE A CA 1
ATOM 648 C C . PHE A 1 82 ? -1.411 -4.386 7.424 1.00 96.75 82 PHE A C 1
ATOM 650 O O . PHE A 1 82 ? -0.570 -3.488 7.518 1.00 96.75 82 PHE A O 1
ATOM 657 N N . CYS A 1 83 ? -2.433 -4.316 6.572 1.00 97.25 83 CYS A N 1
ATOM 658 C CA . CYS A 1 83 ? -2.576 -3.267 5.569 1.00 97.25 83 CYS A CA 1
ATOM 659 C C . CYS A 1 83 ? -2.756 -1.888 6.216 1.00 97.25 83 CYS A C 1
ATOM 661 O O . CYS A 1 83 ? -2.092 -0.935 5.798 1.00 97.25 83 CYS A O 1
ATOM 663 N N . SER A 1 84 ? -3.572 -1.774 7.270 1.00 96.19 84 SER A N 1
ATOM 664 C CA . SER A 1 84 ? -3.749 -0.512 8.002 1.00 96.19 84 SER A CA 1
ATOM 665 C C . SER A 1 84 ? -2.437 -0.051 8.652 1.00 96.19 84 SER A C 1
ATOM 667 O O . SER A 1 84 ? -2.050 1.115 8.539 1.00 96.19 84 SER A O 1
ATOM 669 N N . SER A 1 85 ? -1.706 -0.973 9.288 1.00 95.81 85 SER A N 1
ATOM 670 C CA . SER A 1 85 ? -0.408 -0.714 9.915 1.00 95.81 85 SER A CA 1
ATOM 671 C C . SER A 1 85 ? 0.622 -0.250 8.891 1.00 95.81 85 SER A C 1
ATOM 673 O O . SER A 1 85 ? 1.337 0.728 9.122 1.00 95.81 85 SER A O 1
ATOM 675 N N . TRP A 1 86 ? 0.655 -0.892 7.725 1.00 95.19 86 TRP A N 1
ATOM 676 C CA . TRP A 1 86 ? 1.572 -0.538 6.652 1.00 95.19 86 TRP A CA 1
ATOM 677 C C . TRP A 1 86 ? 1.292 0.857 6.085 1.00 95.19 86 TRP A C 1
ATOM 679 O O . TRP A 1 86 ? 2.214 1.673 6.004 1.00 95.19 86 TRP A O 1
ATOM 689 N N . ARG A 1 87 ? 0.025 1.182 5.784 1.00 94.50 87 ARG A N 1
ATOM 690 C CA . ARG A 1 87 ? -0.364 2.530 5.337 1.00 94.50 87 ARG A CA 1
ATOM 691 C C . ARG A 1 87 ? -0.000 3.591 6.374 1.00 94.50 87 ARG A C 1
ATOM 693 O O . ARG A 1 87 ? 0.541 4.634 6.007 1.00 94.50 87 ARG A O 1
ATOM 700 N N . ARG A 1 88 ? -0.273 3.335 7.661 1.00 93.38 88 ARG A N 1
ATOM 701 C CA . ARG A 1 88 ? 0.085 4.255 8.755 1.00 93.38 88 ARG A CA 1
ATOM 702 C C . ARG A 1 88 ? 1.589 4.519 8.792 1.00 93.38 88 ARG A C 1
ATOM 704 O O . ARG A 1 88 ? 1.957 5.684 8.828 1.00 93.38 88 ARG A O 1
ATOM 711 N N . LYS A 1 89 ? 2.438 3.490 8.686 1.00 92.38 89 LYS A N 1
ATOM 712 C CA . LYS A 1 89 ? 3.906 3.653 8.642 1.00 92.38 89 LYS A CA 1
ATOM 713 C C . LYS A 1 89 ? 4.387 4.487 7.451 1.00 92.38 89 LYS A C 1
ATOM 715 O O . LYS A 1 89 ? 5.293 5.301 7.600 1.00 92.38 89 LYS A O 1
ATOM 720 N N . ILE A 1 90 ? 3.786 4.312 6.271 1.00 89.25 90 ILE A N 1
ATOM 721 C CA . ILE A 1 90 ? 4.121 5.124 5.088 1.00 89.25 90 ILE A CA 1
ATOM 722 C C . ILE A 1 90 ? 3.743 6.591 5.321 1.00 89.25 90 ILE A C 1
ATOM 724 O O . ILE A 1 90 ? 4.562 7.481 5.099 1.00 89.25 90 ILE A O 1
ATOM 728 N N . PHE A 1 91 ? 2.524 6.862 5.797 1.00 88.94 91 PHE A N 1
ATOM 729 C CA . PHE A 1 91 ? 2.098 8.233 6.090 1.00 88.94 91 PHE A CA 1
ATOM 730 C C . PHE A 1 91 ? 2.868 8.864 7.242 1.00 88.94 91 PHE A C 1
ATOM 732 O O . PHE A 1 91 ? 3.141 10.059 7.194 1.00 88.94 91 PHE A O 1
ATOM 739 N N . GLU A 1 92 ? 3.259 8.073 8.231 1.00 86.19 92 GLU A N 1
ATOM 740 C CA . GLU A 1 92 ? 4.150 8.486 9.303 1.00 86.19 92 GLU A CA 1
ATOM 741 C C . GLU A 1 92 ? 5.498 8.946 8.729 1.00 86.19 92 GLU A C 1
ATOM 743 O O . GLU A 1 92 ? 5.901 10.074 8.995 1.00 86.19 92 GLU A O 1
ATOM 748 N N . TYR A 1 93 ? 6.131 8.168 7.844 1.00 77.81 93 TYR A N 1
ATOM 749 C CA . TYR A 1 93 ? 7.372 8.570 7.168 1.00 77.81 93 TYR A CA 1
ATOM 750 C C . TYR A 1 93 ? 7.208 9.868 6.358 1.00 77.81 93 TYR A C 1
ATOM 752 O O . TYR A 1 93 ? 8.017 10.784 6.485 1.00 77.81 93 TYR A O 1
ATOM 760 N N . VAL A 1 94 ? 6.119 10.004 5.593 1.00 72.88 94 VAL A N 1
ATOM 761 C CA . VAL A 1 94 ? 5.804 11.248 4.861 1.00 72.88 94 VAL A CA 1
ATOM 762 C C . VAL A 1 94 ? 5.566 12.424 5.817 1.00 72.88 94 VAL A C 1
ATOM 764 O O . VAL A 1 94 ? 5.953 13.553 5.516 1.00 72.88 94 VAL A O 1
ATOM 767 N N . SER A 1 95 ? 4.956 12.182 6.978 1.00 68.38 95 SER A N 1
ATOM 768 C CA . SER A 1 95 ? 4.716 13.212 7.989 1.00 68.38 95 SER A CA 1
ATOM 769 C C . SER A 1 95 ? 5.985 13.609 8.748 1.00 68.38 95 SER A C 1
ATOM 771 O O . SER A 1 95 ? 6.155 14.790 9.029 1.00 68.38 95 SER A O 1
ATOM 773 N N . TYR A 1 96 ? 6.906 12.675 9.007 1.00 56.41 96 TYR A N 1
ATOM 774 C CA . TYR A 1 96 ? 8.204 12.944 9.637 1.00 56.41 96 TYR A CA 1
ATOM 775 C C . TYR A 1 96 ? 9.171 13.689 8.720 1.00 56.41 96 TYR A C 1
ATOM 777 O O . TYR A 1 96 ? 10.045 14.400 9.206 1.00 56.41 96 TYR A O 1
ATOM 785 N N . LEU A 1 97 ? 8.994 13.584 7.401 1.00 52.97 97 LEU A N 1
ATOM 786 C CA . LEU A 1 97 ? 9.708 14.415 6.430 1.00 52.97 97 LEU A CA 1
ATOM 787 C C . LEU A 1 97 ? 9.217 15.875 6.407 1.00 52.97 97 LEU A C 1
ATOM 789 O O . LEU A 1 97 ? 9.795 16.699 5.701 1.00 52.97 97 LEU A O 1
ATOM 793 N N . LYS A 1 98 ? 8.207 16.230 7.216 1.00 48.59 98 LYS A N 1
ATOM 794 C CA . LYS A 1 98 ? 7.981 17.616 7.640 1.00 48.59 98 LYS A CA 1
ATOM 795 C C . LYS A 1 98 ? 8.875 17.939 8.840 1.00 48.59 98 LYS A C 1
ATOM 797 O O . LYS A 1 98 ? 8.424 17.905 9.982 1.00 48.59 98 LYS A O 1
ATOM 802 N N . LEU A 1 99 ? 10.134 18.269 8.581 1.00 31.55 99 LEU A N 1
ATOM 803 C CA . LEU A 1 99 ? 10.986 18.977 9.537 1.00 31.55 99 LEU A CA 1
ATOM 804 C C . LEU A 1 99 ? 11.842 19.995 8.772 1.00 31.55 99 LEU A C 1
ATOM 806 O O . LEU A 1 99 ? 12.589 19.564 7.890 1.00 31.55 99 LEU A O 1
ATOM 810 N N . PRO A 1 100 ? 11.871 21.291 9.136 1.00 42.78 100 PRO A N 1
ATOM 811 C CA . PRO A 1 100 ? 10.895 22.133 9.845 1.00 42.78 100 PRO A CA 1
ATOM 812 C C . PRO A 1 100 ? 9.885 22.843 8.916 1.00 42.78 100 PRO A C 1
ATOM 814 O O . PRO A 1 100 ? 10.114 22.894 7.687 1.00 42.78 100 PRO A O 1
#

Radius of gyration: 17.23 Å; chains: 1; bounding box: 49×34×37 Å

Sequence (100 aa):
IPLQDFINFFGMRNHDILMDSLDNLNNICSFNINDRMAICGSANINDRSLLGNHDNEFCIVINDLEEENGRFNEEPVLVGKFCSSWRRKIFEYVSYLKLP

Secondary structure (DSSP, 8-state):
--GGGT-------------S--------EEEEETTTEEEEES--SSHHHHSSSSS---EEEEE--SEEEEEETTEEEEEEHHHHHHHHHHHHHHHHT---

Foldseek 3Di:
DDPVVPDDDDDDDDDDDDDDDDPDDQDKDKDFDQLFKIKIWSADPDCQRPVCPHDDIDMDIDGAPDWDWDDDPNHIDTHRPVSVVVVVVVVVVVVVVPDD

pLDDT: mean 85.25, std 15.55, range [31.55, 98.0]

=== Feature glossary ===
Key to the feature types in this record:

pLDDT. pLDDT is the predicted lDDT-Cα score: AlphaFold's confidence that the local environment of each residue (all inter-atomic distances within 15 Å) is correctly placed. It is a per-residue number between 0 and 100, with higher meaning more reliable.

Radius of gyration, Cα contacts, bounding box. The geometric summary reports three shape descriptors. Rg (radius of gyration) measures how spread out the Cα atoms are about their centre of mass; compact globular proteins have small Rg, elongated or unfolded ones large. Cα contacts (<8 Å, |i−j|>4) count long-range residue pairs in spatial proximity — high for tightly packed folds, near zero for rods or random coil. The bounding-box extents give the protein's footprint along x, y, z in Å.

Backbone torsions (φ/ψ). Backbone dihedral angles. Every residue except chain termini has a φ (preceding-C → N → Cα → C) and a ψ (N → Cα → C → next-N). They are reported in degrees following the IUPAC sign convention. Secondary structure is essentially a statement about which (φ, ψ) basin each residue occupies.

Contact-map, Ramachandran, and PAE plots. Plot images: a contact map (which residues are close in 3D, as an N×N binary image), a Ramachandran scatter (backbone torsion angles, revealing secondary-structure composition at a glance), and — for AlphaFold structures — a PAE heatmap (pairwise prediction confidence).

Predicted aligned error. Predicted Aligned Error (PAE) is an AlphaFold confidence matrix: entry (i, j) is the expected error in the position of residue j, in ångströms, when the prediction is superimposed on the true structure at residue i. Low PAE within a block of residues means that block is internally rigid and well-predicted; high PAE between two blocks means their relative placement is uncertain even if each block individually is confident.

Secondary structure (3-state, P-SEA). Three-state secondary structure (P-SEA) collapses the eight DSSP classes into helix (a), strand (b), and coil (c). P-SEA assigns these from Cα geometry alone — distances and angles — without requiring backbone oxygens, so it works on any Cα trace.

Solvent-accessible surface area. Solvent-accessible surface area (SASA) is the area in Å² traced out by the centre of a 1.4 Å probe sphere (a water molecule) rolled over the protein's van der Waals surface (Shrake–Rupley / Lee–Richards construction). Buried residues have near-zero SASA; fully exposed residues can exceed 200 Å². The total SASA scales roughly with the number of surface residues.

Foldseek 3Di. The Foldseek 3Di string encodes local tertiary geometry as a 20-letter alphabet — one character per residue — derived from the relative positions of nearby Cα atoms. Unlike the amino-acid sequence, 3Di is a direct function of the 3D structure, so two proteins with the same fold have similar 3Di strings even at low sequence identity.

B-factor. For experimental (PDB) structures, the B-factor (temperature factor) quantifies the positional spread of each atom in the crystal — a combination of thermal vibration and static disorder — in units of Å². High B-factors mark flexible loops or poorly resolved regions; low B-factors mark the rigid, well-ordered core.

mmCIF coordinates. The mmCIF block holds the 3D Cartesian coordinates of each backbone atom (N, Cα, C, O) in ångströms. mmCIF is the PDB's canonical archive format — a tagged-loop text representation of the atomic model.

InterPro / GO / CATH / organism. Functional annotations link the protein to curated databases. InterPro entries identify conserved domains and families by matching the sequence against member-database signatures (Pfam, PROSITE, CDD, …). Gene Ontology (GO) terms describe molecular function, biological process, and cellular component in a controlled vocabulary. CATH places the structure in a hierarchical fold classification (Class/Architecture/Topology/Homologous-superfamily). The organism is the source species.

Rendered structure images. Structure images are PyMOL renders from six orthogonal camera directions. Cartoon representation draws helices as coils and strands as arrows; sticks shows the backbone as bonds; surface shows the solvent-excluded envelope. Rainbow coloring maps sequence position to hue (blue→red, N→C); chain coloring assigns a distinct color per polypeptide.

Sequence. This is the polypeptide sequence — one letter per residue, N-terminus first. Length ranges from a few dozen residues for small domains to over a thousand for large multi-domain proteins.

Secondary structure (8-state, DSSP). The SS8 string is DSSP's per-residue secondary-structure call. α-helix (H) means an i→i+4 H-bond ladder; β-strand (E) means the residue participates in a β-sheet; 3₁₀ (G) and π (I) are tighter and wider helices; T/S are turns/bends; '-' is loop.

Nearest PDB structures. Structural nearest neighbors (via Foldseek easy-search vs the PDB). Reported per hit: target PDB id, E-value, and alignment TM-score. A TM-score above ~0.5 is the conventional threshold for 'same fold'.